Protein AF-A0A1G3M856-F1 (afdb_monomer_lite)

Structure (mmCIF, N/CA/C/O backbone):
data_AF-A0A1G3M856-F1
#
_entry.id   AF-A0A1G3M856-F1
#
loop_
_atom_site.group_PDB
_atom_site.id
_atom_site.type_symbol
_atom_site.label_atom_id
_atom_site.label_alt_id
_atom_site.label_comp_id
_atom_site.label_asym_id
_atom_site.label_entity_id
_atom_site.label_seq_id
_atom_site.pdbx_PDB_ins_code
_atom_site.Cartn_x
_atom_site.Cartn_y
_atom_site.Cartn_z
_atom_site.occupancy
_atom_site.B_iso_or_equiv
_atom_site.auth_seq_id
_atom_site.auth_comp_id
_atom_site.auth_asym_id
_atom_site.auth_atom_id
_atom_site.pdbx_PDB_model_num
ATOM 1 N N . MET A 1 1 ? 21.160 5.241 -2.778 1.00 49.56 1 MET A N 1
ATOM 2 C CA . MET A 1 1 ? 19.875 4.637 -2.375 1.00 49.56 1 MET A CA 1
ATOM 3 C C . MET A 1 1 ? 19.013 5.754 -1.821 1.00 49.56 1 MET A C 1
ATOM 5 O O . MET A 1 1 ? 19.405 6.360 -0.830 1.00 49.56 1 MET A O 1
ATOM 9 N N . ASP A 1 2 ? 17.960 6.122 -2.545 1.00 57.25 2 ASP A N 1
ATOM 10 C CA . ASP A 1 2 ? 17.142 7.307 -2.270 1.00 57.25 2 ASP A CA 1
ATOM 11 C C . ASP A 1 2 ? 16.431 7.170 -0.904 1.00 57.25 2 ASP A C 1
ATOM 13 O O . ASP A 1 2 ? 15.830 6.139 -0.593 1.00 57.25 2 ASP A O 1
ATOM 17 N N . ARG A 1 3 ? 16.599 8.167 -0.025 1.00 55.28 3 ARG A N 1
ATOM 18 C CA . ARG A 1 3 ? 16.150 8.111 1.381 1.00 55.28 3 ARG A CA 1
ATOM 19 C C . ARG A 1 3 ? 14.634 8.250 1.498 1.00 55.28 3 ARG A C 1
ATOM 21 O O . ARG A 1 3 ? 14.072 7.814 2.502 1.00 55.28 3 ARG A O 1
ATOM 28 N N . ASP A 1 4 ? 13.971 8.780 0.475 1.00 58.12 4 ASP A N 1
ATOM 29 C CA . ASP A 1 4 ? 12.517 8.944 0.460 1.00 58.12 4 ASP A CA 1
ATOM 30 C C . ASP A 1 4 ? 11.777 7.615 0.205 1.00 58.12 4 ASP A C 1
ATOM 32 O O . ASP A 1 4 ? 10.633 7.447 0.636 1.00 58.12 4 ASP A O 1
ATOM 36 N N . LEU A 1 5 ? 12.473 6.611 -0.351 1.00 55.59 5 LEU A N 1
ATOM 37 C CA . LEU A 1 5 ? 11.963 5.249 -0.586 1.00 55.59 5 LEU A CA 1
ATOM 38 C C . LEU A 1 5 ? 11.505 4.549 0.698 1.00 55.59 5 LEU A C 1
ATOM 40 O O . LEU A 1 5 ? 10.483 3.856 0.730 1.00 55.59 5 LEU A O 1
ATOM 44 N N . VAL A 1 6 ? 12.295 4.722 1.759 1.00 60.41 6 VAL A N 1
ATOM 45 C CA . VAL A 1 6 ? 12.109 4.041 3.045 1.00 60.41 6 VAL A CA 1
ATOM 46 C C . VAL A 1 6 ? 11.015 4.722 3.864 1.00 60.41 6 VAL A C 1
ATOM 48 O O . VAL A 1 6 ? 10.307 4.058 4.619 1.00 60.41 6 VAL A O 1
ATOM 51 N N . ARG A 1 7 ? 10.831 6.038 3.694 1.00 71.56 7 ARG A N 1
ATOM 52 C CA . ARG A 1 7 ? 9.948 6.836 4.554 1.00 71.56 7 ARG A CA 1
ATOM 53 C C . ARG A 1 7 ? 8.478 6.516 4.327 1.00 71.56 7 ARG A C 1
ATOM 55 O O . ARG A 1 7 ? 7.801 6.176 5.287 1.00 71.56 7 ARG A O 1
ATOM 62 N N . VAL A 1 8 ? 8.008 6.555 3.078 1.00 75.06 8 VAL A N 1
ATOM 63 C CA . VAL A 1 8 ? 6.586 6.306 2.766 1.00 75.06 8 VAL A CA 1
ATOM 64 C C . VAL A 1 8 ? 6.194 4.866 3.103 1.00 75.06 8 VAL A C 1
ATOM 66 O O . VAL A 1 8 ? 5.158 4.628 3.717 1.00 75.06 8 VAL A O 1
ATOM 69 N N . SER A 1 9 ? 7.055 3.902 2.773 1.00 83.00 9 SER A N 1
ATOM 70 C CA . SER A 1 9 ? 6.839 2.489 3.103 1.00 83.00 9 SER A CA 1
ATOM 71 C C . SER A 1 9 ? 6.799 2.260 4.622 1.00 83.00 9 SER A C 1
ATOM 73 O O . SER A 1 9 ? 5.970 1.491 5.107 1.00 83.00 9 SER A O 1
ATOM 75 N N . GLY A 1 10 ? 7.661 2.948 5.379 1.00 84.94 10 GLY A N 1
ATOM 76 C CA . GLY A 1 10 ? 7.687 2.899 6.842 1.00 84.94 10 GLY A CA 1
ATOM 77 C C . GLY A 1 10 ? 6.477 3.566 7.501 1.00 84.94 10 GLY A C 1
ATOM 78 O O . GLY A 1 10 ? 6.018 3.093 8.535 1.00 84.94 10 GLY A O 1
ATOM 79 N N . THR A 1 11 ? 5.902 4.607 6.887 1.00 90.75 11 THR A N 1
ATOM 80 C CA . THR A 1 11 ? 4.687 5.265 7.394 1.00 90.75 11 THR A CA 1
ATOM 81 C C . THR A 1 11 ? 3.509 4.298 7.484 1.00 90.75 11 THR A C 1
ATOM 83 O O . THR A 1 11 ? 2.805 4.307 8.487 1.00 90.75 11 THR A O 1
ATOM 86 N N . PHE A 1 12 ? 3.309 3.423 6.493 1.00 91.44 12 PHE A N 1
ATOM 87 C CA . PHE A 1 12 ? 2.225 2.434 6.550 1.00 91.44 12 PHE A CA 1
ATOM 88 C C . PHE A 1 12 ? 2.399 1.430 7.689 1.00 91.44 12 PHE A C 1
ATOM 90 O O . PHE A 1 12 ? 1.415 1.076 8.330 1.00 91.44 12 PHE A O 1
ATOM 97 N N . LEU A 1 13 ? 3.635 1.010 7.971 1.00 92.88 13 LEU A N 1
ATOM 98 C CA . LEU A 1 13 ? 3.921 0.130 9.107 1.00 92.88 13 LEU A CA 1
ATOM 99 C C . LEU A 1 13 ? 3.628 0.838 10.433 1.00 92.88 13 LEU A C 1
ATOM 101 O O . LEU A 1 13 ? 2.913 0.283 11.260 1.00 92.88 13 LEU A O 1
ATOM 105 N N . ALA A 1 14 ? 4.059 2.095 10.573 1.00 92.69 14 ALA A N 1
ATOM 106 C CA . ALA A 1 14 ? 3.760 2.907 11.751 1.00 92.69 14 ALA A CA 1
ATOM 107 C C . ALA A 1 14 ? 2.246 3.104 11.963 1.00 92.69 14 ALA A C 1
ATOM 109 O O . ALA A 1 14 ? 1.785 3.093 13.099 1.00 92.69 14 ALA A O 1
ATOM 110 N N . LEU A 1 15 ? 1.460 3.241 10.885 1.00 90.31 15 LEU A N 1
ATOM 111 C CA . LEU A 1 15 ? -0.009 3.277 10.958 1.00 90.31 15 LEU A CA 1
ATOM 112 C C . LEU A 1 15 ? -0.607 1.952 11.466 1.00 90.31 15 LEU A C 1
ATOM 114 O O . LEU A 1 15 ? -1.628 1.968 12.151 1.00 90.31 15 LEU A O 1
ATOM 118 N N . GLY A 1 16 ? 0.027 0.821 11.151 1.00 92.38 16 GLY A N 1
ATOM 119 C CA . GLY A 1 16 ? -0.315 -0.480 11.728 1.00 92.38 16 GLY A CA 1
ATOM 120 C C . GLY A 1 16 ? 0.014 -0.561 13.219 1.00 92.38 16 GLY A C 1
ATOM 121 O O . GLY A 1 16 ? -0.816 -1.011 14.002 1.00 92.38 16 GLY A O 1
ATOM 122 N N . ASP A 1 17 ? 1.181 -0.054 13.623 1.00 92.81 17 ASP A N 1
ATOM 123 C CA . ASP A 1 17 ? 1.634 -0.076 15.022 1.00 92.81 17 ASP A CA 1
ATOM 124 C C . ASP A 1 17 ? 0.727 0.746 15.953 1.00 92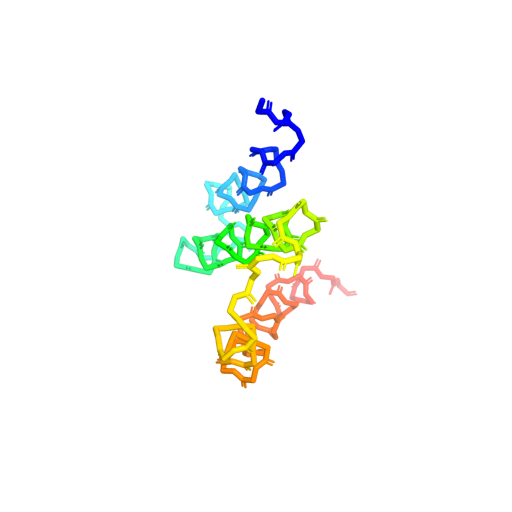.81 17 ASP A C 1
ATOM 126 O O . ASP A 1 17 ? 0.537 0.387 17.114 1.00 92.81 17 ASP A O 1
ATOM 130 N N . VAL A 1 18 ? 0.128 1.831 15.448 1.00 92.25 18 VAL A N 1
ATOM 131 C CA . VAL A 1 18 ? -0.850 2.644 16.198 1.00 92.25 18 VAL A CA 1
ATOM 132 C C . VAL A 1 18 ? -2.293 2.135 16.071 1.00 92.25 18 VAL A C 1
ATOM 134 O O . VAL A 1 18 ? -3.211 2.767 16.588 1.00 92.25 18 VAL A O 1
ATOM 137 N N . GLY A 1 19 ? -2.514 1.011 15.381 1.00 89.50 19 GLY A N 1
ATOM 138 C CA . GLY A 1 19 ? -3.825 0.373 15.235 1.00 89.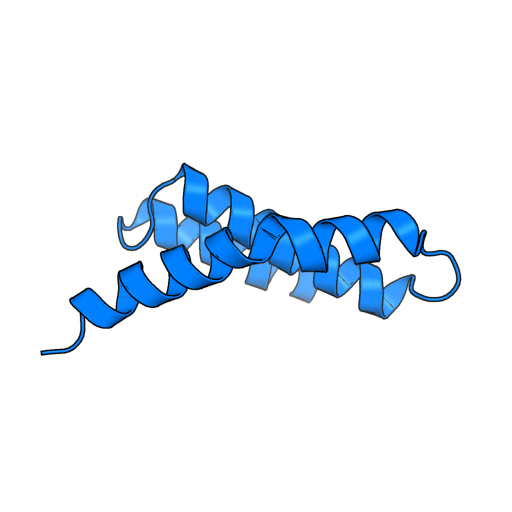50 19 GLY A CA 1
ATOM 139 C C . GLY A 1 19 ? -4.788 1.058 14.260 1.00 89.50 19 GLY A C 1
ATOM 140 O O . GLY A 1 19 ? -5.950 0.666 14.192 1.00 89.50 19 GLY A O 1
ATOM 141 N N . LEU A 1 20 ? -4.330 2.054 13.491 1.00 89.12 20 LEU A N 1
ATOM 142 C CA . LEU A 1 20 ? -5.146 2.714 12.459 1.00 89.12 20 LEU A CA 1
ATOM 143 C C . LEU A 1 20 ? -5.344 1.830 11.223 1.00 89.12 20 LEU A C 1
ATOM 145 O O . LEU A 1 20 ? -6.333 1.968 10.511 1.00 89.12 20 LEU A O 1
ATOM 149 N N . LEU A 1 21 ? -4.407 0.918 10.967 1.00 92.94 21 LEU A N 1
ATOM 150 C CA . LEU A 1 21 ? -4.526 -0.129 9.960 1.00 92.94 21 LEU A CA 1
ATOM 151 C C . LEU A 1 21 ? -4.344 -1.491 10.623 1.00 92.94 21 LEU A C 1
ATOM 153 O O . LEU A 1 21 ? -3.594 -1.630 11.587 1.00 92.94 21 LEU A O 1
ATOM 157 N N . SER A 1 22 ? -4.955 -2.531 10.057 1.00 92.56 22 SER A N 1
ATOM 158 C CA . SER A 1 22 ? -4.563 -3.893 10.413 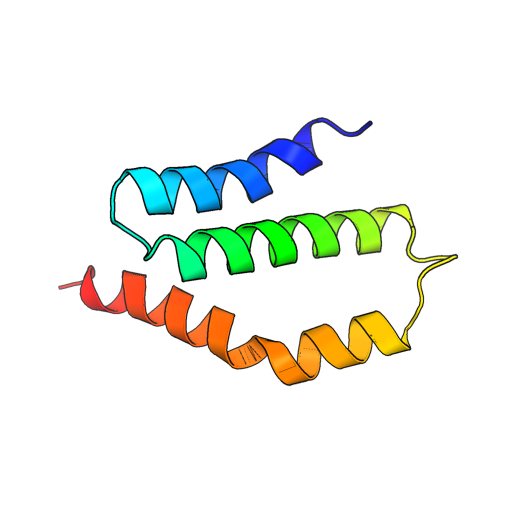1.00 92.56 22 SER A CA 1
ATOM 159 C C . SER A 1 22 ? -3.105 -4.133 9.984 1.00 92.56 22 SER A C 1
ATOM 161 O O . SER A 1 22 ? -2.681 -3.667 8.924 1.00 92.56 22 SER A O 1
ATOM 163 N N . HIS A 1 23 ? -2.322 -4.880 10.771 1.00 92.50 23 HIS A N 1
ATOM 164 C CA . HIS A 1 23 ? -0.942 -5.231 10.394 1.00 92.50 23 HIS A CA 1
ATOM 165 C C . HIS A 1 23 ? -0.822 -5.846 8.981 1.00 92.50 23 HIS A C 1
ATOM 167 O O . HIS A 1 23 ? 0.095 -5.463 8.247 1.00 92.50 23 HIS A O 1
ATOM 173 N N . PRO A 1 24 ? -1.730 -6.746 8.543 1.00 93.19 24 PRO A N 1
ATOM 174 C CA . PRO A 1 24 ? -1.713 -7.260 7.175 1.00 93.19 24 PRO A CA 1
ATOM 175 C C . PRO A 1 24 ? -1.885 -6.165 6.112 1.00 93.19 24 PRO A C 1
ATOM 177 O O . PRO A 1 24 ? -1.145 -6.153 5.128 1.00 93.19 24 PRO A O 1
ATOM 180 N N . LEU A 1 25 ? -2.814 -5.227 6.316 1.00 91.69 25 LEU A N 1
ATOM 181 C CA . LEU A 1 25 ? -3.062 -4.119 5.393 1.00 91.69 25 LEU A CA 1
ATOM 182 C C . LEU A 1 25 ? -1.885 -3.135 5.362 1.00 91.69 25 LEU A C 1
ATOM 184 O O . LEU A 1 25 ? -1.410 -2.774 4.286 1.00 91.69 25 LEU A O 1
ATOM 188 N N . ALA A 1 26 ? -1.351 -2.774 6.531 1.00 93.25 26 ALA A N 1
ATOM 189 C CA . ALA A 1 26 ? -0.151 -1.951 6.673 1.00 93.25 26 ALA A CA 1
ATOM 190 C C . ALA A 1 26 ? 1.042 -2.530 5.892 1.00 93.25 26 ALA A C 1
ATOM 192 O O . ALA A 1 26 ? 1.727 -1.812 5.156 1.00 93.25 26 ALA A O 1
ATOM 193 N N . TYR A 1 27 ? 1.261 -3.845 5.987 1.00 92.56 27 TYR A N 1
ATOM 194 C CA . TYR A 1 27 ? 2.319 -4.530 5.248 1.00 92.56 27 TYR A CA 1
ATOM 195 C C . TYR A 1 27 ? 2.093 -4.491 3.728 1.00 92.56 27 TYR A C 1
ATOM 197 O O . TYR A 1 27 ? 3.012 -4.152 2.976 1.00 92.56 27 TYR A O 1
ATOM 205 N N . ARG A 1 28 ? 0.874 -4.789 3.254 1.00 91.69 28 ARG A N 1
ATOM 206 C CA . ARG A 1 28 ? 0.546 -4.741 1.815 1.00 91.69 28 ARG A CA 1
ATOM 207 C C . ARG A 1 28 ? 0.719 -3.331 1.239 1.00 91.69 28 ARG A C 1
ATOM 209 O O . ARG A 1 28 ? 1.349 -3.186 0.189 1.00 91.69 28 ARG A O 1
ATOM 216 N N . MET A 1 29 ? 0.275 -2.300 1.958 1.00 91.00 29 MET A N 1
ATOM 217 C CA . MET A 1 29 ? 0.433 -0.898 1.552 1.00 91.00 29 MET A CA 1
ATOM 218 C C . MET A 1 29 ? 1.897 -0.442 1.542 1.00 91.00 29 MET A C 1
ATOM 220 O O . MET A 1 29 ? 2.325 0.236 0.607 1.00 91.00 29 MET A O 1
ATOM 224 N N . SER A 1 30 ? 2.701 -0.883 2.516 1.00 90.81 30 SER A N 1
ATOM 225 C CA . SER A 1 30 ? 4.151 -0.645 2.537 1.00 90.81 30 SER A CA 1
ATOM 226 C C . SER A 1 30 ? 4.836 -1.199 1.280 1.00 90.81 30 SER A C 1
ATOM 228 O O . SER A 1 30 ? 5.632 -0.514 0.633 1.00 90.81 30 SER A O 1
ATOM 230 N N . LYS A 1 31 ? 4.468 -2.419 0.862 1.00 88.25 31 LYS A N 1
ATOM 231 C CA . LYS A 1 31 ? 4.980 -3.038 -0.372 1.00 88.25 31 LYS A CA 1
ATOM 232 C C . LYS A 1 31 ? 4.534 -2.290 -1.631 1.00 88.25 31 LYS A C 1
ATOM 234 O O . LYS A 1 31 ? 5.352 -2.124 -2.534 1.00 88.25 31 LYS A O 1
ATOM 239 N N . ALA A 1 32 ? 3.285 -1.824 -1.686 1.00 87.31 32 ALA A N 1
ATOM 240 C CA . ALA A 1 32 ? 2.770 -1.040 -2.810 1.00 87.31 32 ALA A CA 1
ATOM 241 C C . ALA A 1 32 ? 3.500 0.310 -2.957 1.00 87.31 32 ALA A C 1
ATOM 243 O O . ALA A 1 32 ? 3.912 0.677 -4.059 1.00 87.31 32 ALA A O 1
ATOM 244 N N . ALA A 1 33 ? 3.738 1.014 -1.846 1.00 85.88 33 ALA A N 1
ATOM 245 C CA . ALA A 1 33 ? 4.494 2.265 -1.830 1.00 85.88 33 ALA A CA 1
ATOM 246 C C . ALA A 1 33 ? 5.959 2.078 -2.259 1.00 85.88 33 ALA A C 1
ATOM 248 O O . ALA A 1 33 ? 6.478 2.859 -3.058 1.00 85.88 33 ALA A O 1
ATOM 249 N N . GLY A 1 34 ? 6.608 1.009 -1.786 1.00 83.75 34 GLY A N 1
ATOM 250 C CA . GLY A 1 34 ? 7.961 0.651 -2.211 1.00 83.75 34 GLY A CA 1
ATOM 251 C C . GLY A 1 34 ? 8.041 0.326 -3.706 1.00 83.75 34 GLY A C 1
ATOM 252 O O . GLY A 1 34 ? 8.935 0.819 -4.394 1.00 83.75 34 GL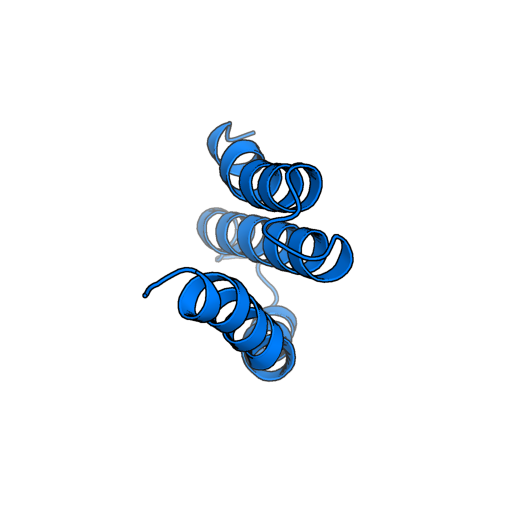Y A O 1
ATOM 253 N N . PHE A 1 35 ? 7.074 -0.437 -4.230 1.00 83.62 35 PHE A N 1
ATOM 254 C CA . PHE A 1 35 ? 6.996 -0.774 -5.655 1.00 83.62 35 PHE A CA 1
ATOM 255 C C . PHE A 1 35 ? 6.868 0.468 -6.540 1.00 83.62 35 PHE A C 1
ATOM 257 O O . PHE A 1 35 ? 7.617 0.608 -7.505 1.00 83.62 35 PHE A O 1
ATOM 264 N N . ARG A 1 36 ? 5.976 1.403 -6.179 1.00 80.38 36 ARG A N 1
ATOM 265 C CA . ARG A 1 36 ? 5.791 2.671 -6.903 1.00 80.38 36 ARG A CA 1
ATOM 266 C C . ARG A 1 36 ? 7.102 3.430 -7.067 1.00 80.38 36 ARG A C 1
ATOM 268 O O . ARG A 1 36 ? 7.315 4.058 -8.097 1.00 80.38 36 ARG A O 1
ATOM 275 N N . ASN A 1 37 ? 7.985 3.378 -6.076 1.00 75.06 37 ASN A N 1
ATOM 276 C CA . ASN A 1 37 ? 9.244 4.092 -6.181 1.00 75.06 37 ASN A CA 1
ATOM 277 C C . ASN A 1 37 ? 10.277 3.373 -7.057 1.00 75.06 37 ASN A C 1
ATOM 279 O O . ASN A 1 37 ? 10.942 4.030 -7.853 1.00 75.06 37 ASN A O 1
ATOM 283 N N . ILE A 1 38 ? 10.366 2.042 -6.984 1.00 80.00 38 ILE A N 1
ATOM 284 C CA . ILE A 1 38 ? 11.184 1.256 -7.926 1.00 80.00 38 ILE A CA 1
ATOM 285 C C . ILE A 1 38 ? 10.711 1.527 -9.361 1.00 80.00 38 ILE A C 1
ATOM 287 O O . ILE A 1 38 ? 11.524 1.780 -10.240 1.00 80.00 38 ILE A O 1
ATOM 291 N N . ALA A 1 39 ? 9.394 1.583 -9.579 1.00 81.38 39 ALA A N 1
ATOM 292 C CA . ALA A 1 39 ? 8.805 1.882 -10.881 1.00 81.38 39 ALA A CA 1
ATOM 293 C C . ALA A 1 39 ? 9.171 3.262 -11.428 1.00 81.38 39 ALA A C 1
ATOM 295 O O . ALA A 1 39 ? 9.274 3.410 -12.635 1.00 81.38 39 ALA A O 1
ATOM 296 N N . VAL A 1 40 ? 9.406 4.262 -10.578 1.00 79.06 40 VAL A N 1
ATOM 297 C CA . VAL A 1 40 ? 9.838 5.598 -11.021 1.00 79.06 40 VAL A CA 1
ATOM 298 C C . VAL A 1 40 ? 11.326 5.622 -11.386 1.00 79.06 40 VAL A C 1
ATOM 300 O O . VAL A 1 40 ? 11.702 6.293 -12.345 1.00 79.06 40 VAL A O 1
ATOM 303 N N . HIS A 1 41 ? 12.174 4.897 -10.653 1.00 79.00 41 HIS A N 1
ATOM 304 C CA . HIS A 1 41 ? 13.625 4.923 -10.871 1.00 79.00 41 HIS A CA 1
ATOM 305 C C . HIS A 1 41 ? 14.114 3.916 -11.919 1.00 79.00 41 HIS A C 1
ATOM 307 O O . HIS A 1 41 ? 15.086 4.189 -12.617 1.00 79.00 41 HIS A O 1
ATOM 313 N N . GLU A 1 42 ? 13.443 2.774 -12.048 1.00 80.12 42 GLU A N 1
ATOM 314 C CA . GLU A 1 42 ? 13.868 1.639 -12.877 1.00 80.12 42 GLU A CA 1
ATOM 315 C C . GLU A 1 42 ? 12.875 1.342 -14.014 1.00 80.12 42 GLU A C 1
ATOM 317 O O . GLU A 1 42 ? 12.860 0.240 -14.561 1.00 80.12 42 GLU A O 1
ATOM 322 N N . TYR A 1 43 ? 12.045 2.321 -14.406 1.00 77.31 43 TYR A N 1
ATOM 323 C CA . TYR A 1 43 ? 10.994 2.134 -15.421 1.00 77.31 43 TYR A CA 1
ATOM 324 C C . TYR A 1 43 ? 11.516 1.556 -16.747 1.00 77.31 43 TYR A C 1
ATOM 326 O O . TYR A 1 43 ? 10.808 0.809 -17.416 1.00 77.31 43 TYR A O 1
ATOM 334 N N . ALA A 1 44 ? 12.755 1.887 -17.128 1.00 75.81 44 ALA A N 1
ATOM 335 C CA . ALA A 1 44 ? 13.363 1.461 -18.387 1.00 75.81 44 ALA A CA 1
ATOM 336 C C . ALA A 1 44 ? 13.686 -0.044 -18.438 1.00 75.81 44 ALA A C 1
ATOM 338 O O . ALA A 1 44 ? 13.792 -0.608 -19.524 1.00 75.81 44 ALA A O 1
ATOM 339 N N . SER A 1 45 ? 13.835 -0.694 -17.283 1.00 79.50 45 SER A N 1
ATOM 340 C CA . SER A 1 45 ? 14.178 -2.117 -17.147 1.00 79.50 45 SER A CA 1
ATOM 341 C C . SER A 1 45 ? 13.095 -2.923 -16.424 1.00 79.50 45 SER A C 1
ATOM 343 O O . SER A 1 45 ? 13.331 -4.061 -16.026 1.00 79.50 45 SER A O 1
ATOM 345 N N . MET A 1 46 ? 11.914 -2.333 -16.227 1.00 80.88 46 MET A N 1
ATOM 346 C CA . MET A 1 46 ? 10.828 -2.930 -15.460 1.00 80.88 46 MET A CA 1
ATOM 347 C C . MET A 1 46 ? 10.020 -3.943 -16.281 1.00 80.88 46 MET A C 1
ATOM 349 O O . MET A 1 46 ? 9.678 -3.707 -17.439 1.00 80.88 46 MET A O 1
ATOM 353 N N . ASP A 1 47 ? 9.654 -5.058 -15.644 1.00 82.31 47 ASP A N 1
ATOM 354 C CA . ASP A 1 47 ? 8.720 -6.035 -16.201 1.00 82.31 47 ASP A CA 1
ATOM 355 C C . ASP A 1 47 ? 7.275 -5.515 -16.109 1.00 82.31 47 ASP A C 1
ATOM 357 O O . ASP A 1 47 ? 6.671 -5.424 -15.032 1.00 82.31 47 ASP A O 1
ATOM 361 N N . TRP A 1 48 ? 6.702 -5.189 -17.266 1.00 81.94 48 TRP A N 1
ATOM 362 C CA . TRP A 1 48 ? 5.336 -4.684 -17.385 1.00 81.94 48 TRP A CA 1
ATOM 363 C C . TRP A 1 48 ? 4.261 -5.707 -16.993 1.00 81.94 48 TRP A C 1
ATOM 365 O O . TRP A 1 48 ? 3.168 -5.305 -16.595 1.00 81.94 48 TRP A O 1
ATOM 375 N N . GLY A 1 49 ? 4.548 -7.011 -17.039 1.00 83.19 49 GLY A N 1
ATOM 376 C CA . GLY A 1 49 ? 3.641 -8.060 -16.568 1.00 83.19 49 GLY A CA 1
ATOM 377 C C . GLY A 1 49 ? 3.461 -8.033 -15.049 1.00 83.19 49 GLY A C 1
ATOM 378 O O . GLY A 1 49 ? 2.345 -8.199 -14.544 1.00 83.19 49 GLY A O 1
ATOM 379 N N . ILE A 1 50 ? 4.533 -7.727 -14.312 1.00 81.31 50 ILE A N 1
ATOM 380 C CA . ILE A 1 50 ? 4.480 -7.516 -12.857 1.00 81.31 50 ILE A CA 1
ATOM 381 C C . ILE A 1 50 ? 3.657 -6.263 -12.540 1.00 81.31 50 ILE A C 1
ATOM 383 O O . ILE A 1 50 ? 2.762 -6.316 -11.693 1.00 81.31 50 ILE A O 1
ATOM 387 N N . VAL A 1 51 ? 3.903 -5.158 -13.255 1.00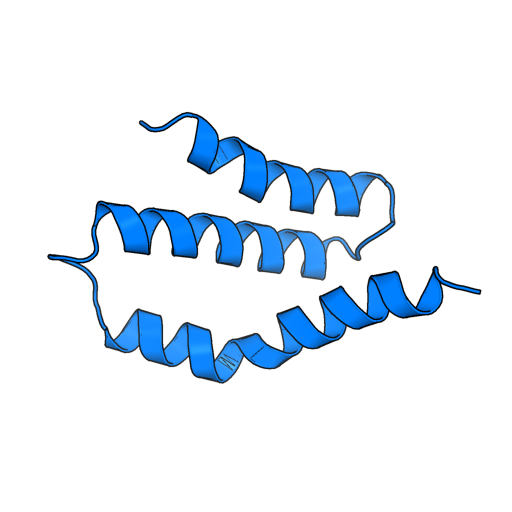 82.12 51 VAL A N 1
ATOM 388 C CA . VAL A 1 51 ? 3.131 -3.910 -13.105 1.00 82.12 51 VAL A CA 1
ATOM 389 C C . VAL A 1 51 ? 1.645 -4.170 -13.340 1.00 82.12 51 VAL A C 1
ATOM 391 O O . VAL A 1 51 ? 0.826 -3.837 -12.484 1.00 82.12 51 VAL A O 1
ATOM 394 N N . TYR A 1 52 ? 1.303 -4.806 -14.464 1.00 84.19 52 TYR A N 1
ATOM 395 C CA . TYR A 1 52 ? -0.073 -5.120 -14.841 1.00 84.19 52 TYR A CA 1
ATOM 396 C C . TYR A 1 52 ? -0.777 -5.968 -13.779 1.00 84.19 52 TYR A C 1
ATOM 398 O O . TYR A 1 52 ? -1.903 -5.670 -13.379 1.00 84.19 52 TYR A O 1
ATOM 406 N N . THR A 1 53 ? -0.099 -6.993 -13.263 1.00 84.44 53 THR A N 1
ATOM 407 C CA . THR A 1 53 ? -0.646 -7.855 -12.210 1.00 84.44 53 THR A CA 1
ATOM 408 C C . THR A 1 53 ? -0.925 -7.060 -10.938 1.00 84.44 53 THR A C 1
ATOM 410 O O . THR A 1 53 ? -1.996 -7.191 -10.350 1.00 84.44 53 THR A O 1
ATOM 413 N N . ILE A 1 54 ? -0.004 -6.192 -10.515 1.00 80.56 54 ILE A N 1
ATOM 414 C CA . ILE A 1 54 ? -0.170 -5.391 -9.297 1.00 80.56 54 ILE A CA 1
ATOM 415 C C . ILE A 1 54 ? -1.357 -4.429 -9.430 1.00 80.56 54 ILE A C 1
ATOM 417 O O . ILE A 1 54 ? -2.213 -4.410 -8.549 1.00 80.56 54 ILE A O 1
ATOM 421 N N . ILE A 1 55 ? -1.461 -3.679 -10.532 1.00 80.69 55 ILE A N 1
ATOM 422 C CA . ILE A 1 55 ? -2.543 -2.692 -10.709 1.00 80.69 55 ILE A CA 1
ATOM 423 C C . ILE A 1 55 ? -3.927 -3.331 -10.901 1.00 80.69 55 ILE A C 1
ATOM 425 O O . ILE A 1 55 ? -4.929 -2.664 -10.667 1.00 80.69 55 ILE A O 1
ATOM 429 N N . THR A 1 56 ? -4.001 -4.602 -11.314 1.00 81.62 56 THR A N 1
ATOM 430 C CA . THR A 1 56 ? -5.275 -5.311 -11.539 1.00 81.62 56 THR A CA 1
ATOM 431 C C . THR A 1 56 ? -5.724 -6.153 -10.347 1.00 81.62 56 THR A C 1
ATOM 433 O O . THR A 1 56 ? -6.922 -6.262 -10.106 1.00 81.62 56 THR A O 1
ATOM 436 N N . THR A 1 57 ? -4.795 -6.726 -9.576 1.00 79.88 57 THR A N 1
ATOM 437 C CA . THR A 1 57 ? -5.125 -7.681 -8.497 1.00 79.88 57 THR A CA 1
ATOM 438 C C . THR A 1 57 ? -5.110 -7.077 -7.096 1.00 79.88 57 THR A C 1
ATOM 440 O O . THR A 1 57 ? -5.626 -7.689 -6.167 1.00 79.88 57 THR A O 1
ATOM 443 N N . ARG A 1 58 ? -4.530 -5.883 -6.917 1.00 80.50 58 ARG A N 1
ATOM 444 C CA . ARG A 1 58 ? -4.353 -5.251 -5.594 1.00 80.50 58 ARG A CA 1
ATOM 445 C C . ARG A 1 58 ? -5.285 -4.063 -5.350 1.00 80.50 58 ARG A C 1
ATOM 447 O O . ARG A 1 58 ? -5.100 -3.335 -4.383 1.00 80.50 58 ARG A O 1
ATOM 454 N N . LEU A 1 59 ? -6.287 -3.842 -6.205 1.00 83.19 59 LEU A N 1
ATOM 455 C CA . LEU A 1 59 ? -7.220 -2.714 -6.055 1.00 83.19 59 LEU A CA 1
ATOM 456 C C . LEU A 1 59 ? -8.020 -2.773 -4.745 1.00 83.19 59 LEU A C 1
ATOM 458 O O . LEU A 1 59 ? -8.367 -1.727 -4.198 1.00 83.19 59 LEU A O 1
ATOM 462 N N . ASP A 1 60 ? -8.271 -3.972 -4.221 1.00 87.38 60 ASP A N 1
ATOM 463 C CA . ASP A 1 60 ? -8.983 -4.150 -2.954 1.00 87.38 60 ASP A CA 1
ATOM 464 C C . ASP A 1 60 ? -8.173 -3.682 -1.741 1.00 87.38 60 ASP A C 1
ATOM 466 O O . ASP A 1 60 ? -8.766 -3.145 -0.810 1.00 87.38 60 ASP A O 1
ATOM 470 N N . ASP A 1 61 ? -6.836 -3.746 -1.783 1.00 87.00 61 ASP A N 1
ATOM 471 C CA . ASP A 1 61 ? -5.982 -3.203 -0.714 1.00 87.00 61 ASP A CA 1
ATOM 472 C C . ASP A 1 61 ? -6.199 -1.688 -0.555 1.00 87.00 61 ASP A C 1
ATOM 474 O O . ASP A 1 61 ? -6.272 -1.166 0.557 1.00 87.00 61 ASP A O 1
ATOM 478 N N . PHE A 1 62 ? -6.372 -0.968 -1.670 1.00 87.19 62 PHE A N 1
ATOM 479 C CA . PHE A 1 62 ? -6.661 0.468 -1.648 1.00 87.19 62 PHE A CA 1
ATOM 480 C C . PHE A 1 62 ? -8.074 0.772 -1.142 1.00 87.19 62 PHE A C 1
ATOM 482 O O . PHE A 1 62 ? -8.277 1.786 -0.472 1.00 87.19 62 PHE A O 1
ATOM 489 N N . ARG A 1 63 ? -9.051 -0.097 -1.435 1.00 89.25 63 ARG A N 1
ATOM 490 C CA . ARG A 1 63 ? -10.416 0.029 -0.901 1.00 89.25 63 ARG A CA 1
ATOM 491 C C . ARG A 1 63 ? -10.436 -0.186 0.607 1.00 89.25 63 ARG A C 1
ATOM 493 O O . ARG A 1 63 ? -11.030 0.619 1.316 1.00 89.25 63 ARG A O 1
ATOM 500 N N . GLU A 1 64 ? -9.759 -1.224 1.087 1.00 89.25 64 GLU A N 1
ATOM 501 C CA . GLU A 1 64 ? -9.640 -1.542 2.512 1.00 89.25 64 GLU A CA 1
ATOM 502 C C . GLU A 1 64 ? -8.912 -0.417 3.265 1.00 89.25 64 GLU A C 1
ATOM 504 O O . GLU A 1 64 ? -9.362 0.025 4.321 1.00 89.25 64 GLU A O 1
ATOM 509 N N . PHE A 1 65 ? -7.844 0.131 2.674 1.00 90.06 65 PHE A N 1
ATOM 510 C CA . PHE A 1 65 ? -7.166 1.316 3.199 1.00 90.06 65 PHE A CA 1
ATOM 511 C C . PHE A 1 65 ? -8.107 2.522 3.301 1.00 90.06 65 PHE A C 1
ATOM 513 O O . PHE A 1 65 ? -8.171 3.150 4.352 1.00 90.06 65 PHE A O 1
ATOM 520 N N . ALA A 1 66 ? -8.872 2.841 2.253 1.00 89.62 66 ALA A N 1
ATOM 521 C CA . ALA A 1 66 ? -9.820 3.955 2.296 1.00 89.62 66 ALA A CA 1
ATOM 522 C C . ALA A 1 66 ? -10.912 3.746 3.363 1.00 89.62 66 ALA A C 1
ATOM 524 O O . ALA A 1 66 ? -11.239 4.673 4.103 1.00 89.62 66 ALA A O 1
ATOM 525 N N . GLN A 1 67 ? -11.439 2.525 3.486 1.00 88.00 67 GLN A N 1
ATOM 526 C CA . GLN A 1 67 ? -12.438 2.169 4.498 1.00 88.00 67 GLN A CA 1
ATOM 527 C C . GLN A 1 67 ? -11.923 2.356 5.928 1.00 88.00 67 GLN A C 1
ATOM 529 O O . GLN A 1 67 ? -12.681 2.826 6.778 1.00 88.00 67 GLN A O 1
ATOM 534 N N . ALA A 1 68 ? -10.643 2.062 6.182 1.00 86.31 68 ALA A N 1
ATOM 535 C CA . ALA A 1 68 ? -10.030 2.269 7.493 1.00 86.31 68 ALA A CA 1
ATOM 536 C C . ALA A 1 68 ? -10.110 3.735 7.964 1.00 86.31 68 ALA A C 1
ATOM 538 O O . ALA A 1 68 ? -10.210 3.985 9.161 1.00 86.31 68 ALA A O 1
ATOM 539 N N . PHE A 1 69 ? -10.131 4.700 7.036 1.00 84.38 69 PHE A N 1
ATOM 540 C CA . PHE A 1 69 ? -10.219 6.129 7.358 1.00 84.38 69 PHE A CA 1
ATOM 541 C C . PHE A 1 69 ? -11.624 6.721 7.236 1.00 84.38 69 PHE A C 1
ATOM 543 O O . PHE A 1 69 ? -11.944 7.646 7.976 1.00 84.38 69 PHE A O 1
ATOM 550 N N . VAL A 1 70 ? -12.490 6.188 6.369 1.00 81.00 70 VAL A N 1
ATOM 551 C CA . VAL A 1 70 ? -13.892 6.643 6.267 1.00 81.00 70 VAL A CA 1
ATOM 552 C C . VAL A 1 70 ? -14.665 6.395 7.569 1.00 81.00 70 VAL A C 1
ATOM 554 O O . VAL A 1 70 ? -15.522 7.190 7.937 1.00 81.00 70 VAL A O 1
ATOM 557 N N . LEU A 1 71 ? -14.333 5.336 8.311 1.00 64.50 71 LEU A N 1
ATOM 558 C CA . LEU A 1 71 ? -14.926 5.063 9.628 1.00 64.50 71 LEU A CA 1
ATOM 559 C C . LEU A 1 71 ? -14.430 6.006 10.742 1.00 64.50 71 LEU A C 1
ATOM 561 O O . LEU A 1 71 ? -15.010 6.018 11.824 1.00 64.50 71 LEU A O 1
ATOM 565 N N . LEU A 1 72 ? -13.371 6.784 10.494 1.00 61.22 72 LEU A N 1
ATOM 566 C CA . LEU A 1 72 ? -12.799 7.749 11.443 1.00 61.22 72 LEU A CA 1
ATOM 567 C C . LEU A 1 72 ? -13.329 9.178 11.240 1.00 61.22 72 LEU A C 1
ATOM 569 O O . LEU A 1 72 ? -13.038 10.052 12.057 1.00 61.22 72 LEU A O 1
ATOM 573 N N . THR A 1 73 ? -14.097 9.431 10.177 1.00 52.59 73 THR A N 1
ATOM 574 C CA . THR A 1 73 ? -14.754 10.722 9.925 1.00 52.59 73 THR A CA 1
ATOM 575 C C . THR A 1 73 ? -16.207 10.693 10.424 1.00 52.59 73 THR A C 1
ATOM 57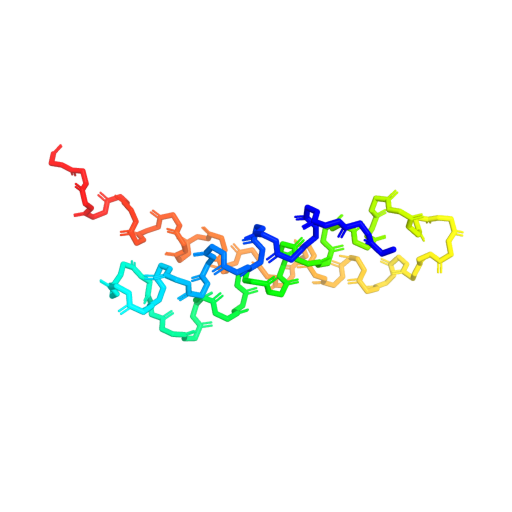7 O O . THR A 1 73 ? -16.959 9.846 9.939 1.00 52.59 73 THR A O 1
ATOM 580 N N . PRO A 1 74 ? -16.598 11.559 11.384 1.00 55.56 74 PRO A N 1
ATOM 581 C CA . PRO A 1 74 ? -17.970 11.664 11.895 1.00 55.56 74 PRO A CA 1
ATOM 582 C C . PRO A 1 74 ? -18.953 12.294 10.900 1.00 55.56 74 PRO A C 1
ATOM 584 O O . PRO A 1 74 ? -18.504 13.055 10.010 1.00 55.56 74 PRO A O 1
#

pLDDT: mean 81.67, std 11.12, range [49.56, 93.25]

Foldseek 3Di:
DDPVLQVQLVVLCVCCVVVLAPNVLSNVRSVVSNVVVCCVVVVVPDDVVVVVCCVPPCVVSVVSNVVSCVVVDD

Sequence (74 aa):
MDRDLVRVSGTFLALGDVGLLSHPLAYRMSKAAGFRNIAVHEYASMDWGIVYTIITTRLDDFREFAQAFVLLTP

Secondary structure (DSSP, 8-state):
--THHHHHHHHHHHHHHTTSS-HHHHHHHHHHHHHHHHHHHSGGG--HHHHHHHHHH-HHHHHHHHHHHHTT--

Radius of gyration: 13.6 Å; chains: 1; bounding box: 38×20×35 Å